Protein AF-A0ABD0NFK2-F1 (afdb_monomer)

Structure (mmCIF, N/CA/C/O backbone):
data_AF-A0ABD0NFK2-F1
#
_entry.id   AF-A0ABD0NFK2-F1
#
loop_
_atom_site.group_PDB
_atom_site.id
_atom_site.type_symbol
_atom_site.label_atom_id
_atom_site.label_alt_id
_atom_site.label_comp_id
_atom_site.label_asym_id
_atom_site.label_entity_id
_atom_site.label_seq_id
_atom_site.pdbx_PDB_ins_code
_atom_site.Cartn_x
_atom_site.Cartn_y
_atom_site.Cartn_z
_atom_site.occupancy
_atom_site.B_iso_or_equiv
_atom_site.auth_seq_id
_atom_site.auth_comp_id
_atom_site.auth_asym_id
_atom_site.auth_atom_id
_atom_site.pdbx_PDB_model_num
ATOM 1 N N . ASN A 1 1 ? 20.505 7.507 2.667 1.00 64.25 1 ASN A N 1
ATOM 2 C CA . ASN A 1 1 ? 19.573 8.450 2.020 1.00 64.25 1 ASN A CA 1
ATOM 3 C C . ASN A 1 1 ? 18.854 7.678 0.922 1.00 64.25 1 ASN A C 1
ATOM 5 O O . ASN A 1 1 ? 19.548 7.156 0.061 1.00 64.25 1 ASN A O 1
ATOM 9 N N . VAL A 1 2 ? 17.536 7.473 1.019 1.00 73.88 2 VAL A N 1
ATOM 10 C CA . VAL A 1 2 ? 16.762 6.696 0.027 1.00 73.88 2 VAL A CA 1
ATOM 11 C C . VAL A 1 2 ? 16.055 7.692 -0.894 1.00 73.88 2 VAL A C 1
ATOM 13 O O . VAL A 1 2 ? 15.397 8.593 -0.373 1.00 73.88 2 VAL A O 1
ATOM 16 N N . PRO A 1 3 ? 16.196 7.584 -2.226 1.00 85.69 3 PRO A N 1
ATOM 17 C CA . PRO A 1 3 ? 15.524 8.496 -3.142 1.00 85.69 3 PRO A CA 1
ATOM 18 C C . PRO A 1 3 ? 14.002 8.357 -3.037 1.00 85.69 3 PRO A C 1
ATOM 20 O O . PRO A 1 3 ? 13.469 7.262 -2.852 1.00 85.69 3 PRO A O 1
ATOM 23 N N . SER A 1 4 ? 13.298 9.481 -3.155 1.00 84.38 4 SER A N 1
ATOM 24 C CA . SER A 1 4 ? 11.838 9.505 -3.171 1.00 84.38 4 SER A CA 1
ATOM 25 C C . SER A 1 4 ? 11.294 8.978 -4.496 1.00 84.38 4 SER A C 1
ATOM 27 O O . SER A 1 4 ? 11.868 9.225 -5.557 1.00 84.38 4 SER A O 1
ATOM 29 N N . LEU A 1 5 ? 10.145 8.311 -4.436 1.00 88.56 5 LEU A N 1
ATOM 30 C CA . LEU A 1 5 ? 9.425 7.868 -5.624 1.00 88.56 5 LEU A CA 1
ATOM 31 C C . LEU A 1 5 ? 8.847 9.052 -6.420 1.00 88.56 5 LEU A C 1
ATOM 33 O O . LEU A 1 5 ? 8.531 10.088 -5.829 1.00 88.56 5 LEU A O 1
ATOM 37 N N . PRO A 1 6 ? 8.672 8.896 -7.747 1.00 87.19 6 PRO A N 1
ATOM 38 C CA . PRO A 1 6 ? 8.143 9.953 -8.611 1.00 87.19 6 PRO A CA 1
ATOM 39 C C . PRO A 1 6 ? 6.661 10.254 -8.348 1.00 87.19 6 PRO A C 1
ATOM 41 O O . PRO A 1 6 ? 6.197 11.356 -8.630 1.00 87.19 6 PRO A O 1
ATOM 44 N N . SER A 1 7 ? 5.913 9.295 -7.795 1.00 90.12 7 SER A N 1
ATOM 45 C CA . SER A 1 7 ? 4.510 9.456 -7.427 1.00 90.12 7 SER A CA 1
ATOM 46 C C . SER A 1 7 ? 4.272 9.060 -5.974 1.00 90.12 7 SER A C 1
ATOM 48 O O . SER A 1 7 ? 5.011 8.265 -5.385 1.00 90.12 7 SER A O 1
ATOM 50 N N . LYS A 1 8 ? 3.194 9.593 -5.392 1.00 91.88 8 LYS A N 1
ATOM 51 C CA . LYS A 1 8 ? 2.718 9.121 -4.091 1.00 91.88 8 LYS A CA 1
ATOM 52 C C . LYS A 1 8 ? 2.202 7.680 -4.232 1.00 91.88 8 LYS A C 1
ATOM 54 O O . LYS A 1 8 ? 1.497 7.403 -5.205 1.00 91.88 8 LYS A O 1
ATOM 59 N N . PRO A 1 9 ? 2.530 6.777 -3.292 1.00 94.00 9 PRO A N 1
ATOM 60 C CA . PRO A 1 9 ? 1.930 5.453 -3.257 1.00 94.00 9 PRO A CA 1
ATOM 61 C C . PRO A 1 9 ? 0.430 5.553 -2.965 1.00 94.00 9 PRO A C 1
ATOM 63 O O . PRO A 1 9 ? -0.013 6.444 -2.238 1.00 94.00 9 PRO A O 1
ATOM 66 N N . VAL A 1 10 ? -0.338 4.616 -3.511 1.00 95.06 10 VAL A N 1
ATOM 67 C CA . VAL A 1 10 ? -1.778 4.485 -3.274 1.00 95.06 10 VAL A CA 1
ATOM 68 C C . VAL A 1 10 ? -2.006 3.287 -2.364 1.00 95.06 10 VAL A C 1
ATOM 70 O O . VAL A 1 10 ? -1.469 2.209 -2.616 1.00 95.06 10 VAL A O 1
ATOM 73 N N . VAL A 1 11 ? -2.796 3.479 -1.310 1.00 92.81 11 VAL A N 1
ATOM 74 C CA . VAL A 1 11 ? -3.174 2.413 -0.379 1.00 92.81 11 VAL A CA 1
ATOM 75 C C . VAL A 1 11 ? -4.638 2.0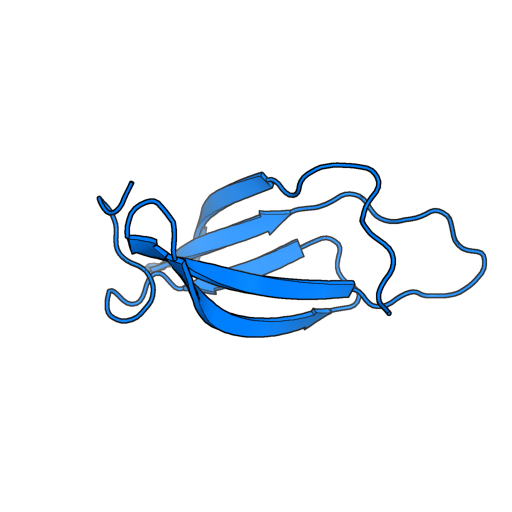57 -0.605 1.00 92.81 11 VAL A C 1
ATOM 77 O O . VAL A 1 11 ? -5.502 2.924 -0.493 1.00 92.81 11 VAL A O 1
ATOM 80 N N . THR A 1 12 ? -4.915 0.793 -0.916 1.00 94.00 12 THR A N 1
ATOM 81 C CA . THR A 1 12 ? -6.272 0.275 -1.136 1.00 94.00 12 THR A CA 1
ATOM 82 C C . THR A 1 12 ? -6.533 -0.953 -0.269 1.00 94.00 12 THR A C 1
ATOM 84 O O . THR A 1 12 ? -5.630 -1.777 -0.109 1.00 94.00 12 THR A O 1
ATOM 87 N N . PRO A 1 13 ? -7.747 -1.119 0.280 1.00 92.44 13 PRO A N 1
ATOM 88 C CA . PRO A 1 13 ? -8.148 -2.381 0.883 1.00 92.44 13 PRO A CA 1
ATOM 89 C C . PRO A 1 13 ? -8.427 -3.429 -0.209 1.00 92.44 13 PRO A C 1
ATOM 91 O O . PRO A 1 13 ? -9.070 -3.132 -1.213 1.00 92.44 13 PRO A O 1
ATOM 94 N N . GLU A 1 14 ? -7.967 -4.659 -0.005 1.00 94.88 14 GLU A N 1
ATOM 95 C CA . GLU A 1 14 ? -8.208 -5.823 -0.863 1.00 94.88 14 GLU A CA 1
ATOM 96 C C . GLU A 1 14 ? -8.660 -7.015 -0.007 1.00 94.88 14 GLU A C 1
ATOM 98 O O . GLU A 1 14 ? 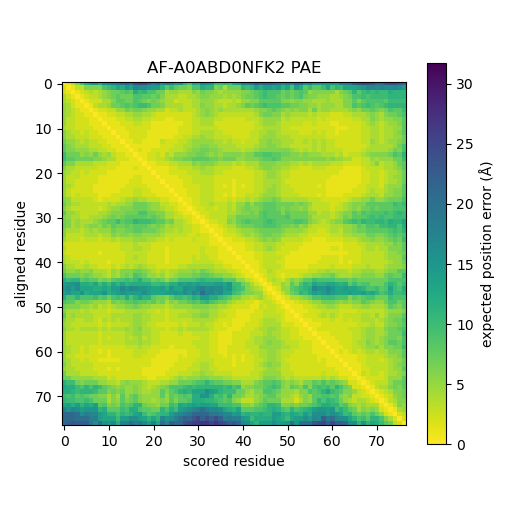-8.117 -7.253 1.071 1.00 94.88 14 GLU A O 1
ATOM 103 N N . LEU A 1 15 ? -9.647 -7.786 -0.473 1.00 93.88 15 LEU A N 1
ATOM 104 C CA . LEU A 1 15 ? -10.044 -9.038 0.176 1.00 93.88 15 LEU A CA 1
ATOM 105 C C . LEU A 1 15 ? -9.174 -10.180 -0.362 1.00 93.88 15 LEU A C 1
ATOM 107 O O . LEU A 1 15 ? -9.226 -10.489 -1.552 1.00 93.88 15 LEU A O 1
ATOM 111 N N . VAL A 1 16 ? -8.391 -10.815 0.509 1.00 94.06 16 VAL A N 1
ATOM 112 C CA . VAL A 1 16 ? -7.546 -11.968 0.170 1.00 94.06 16 VAL A CA 1
ATOM 113 C C . VAL A 1 16 ? -8.008 -13.158 1.000 1.00 94.06 16 VAL A C 1
ATOM 115 O O . VAL A 1 16 ? -7.809 -13.209 2.214 1.00 94.06 16 VAL A O 1
ATOM 118 N N . GLY A 1 17 ? -8.670 -14.112 0.344 1.00 93.62 17 GLY A N 1
ATOM 119 C CA . GLY A 1 17 ? -9.357 -15.197 1.040 1.00 93.62 17 GLY A CA 1
ATOM 120 C C . GLY A 1 17 ? -10.460 -14.643 1.944 1.00 93.62 17 GLY A C 1
ATOM 121 O O . GLY A 1 17 ? -11.389 -13.999 1.463 1.00 93.62 17 GLY A O 1
ATOM 122 N N . SER A 1 18 ? -10.346 -14.886 3.249 1.00 92.06 18 SER A N 1
ATOM 123 C CA . SER A 1 18 ? -11.278 -14.400 4.275 1.00 92.06 18 SER A CA 1
ATOM 124 C C . SER A 1 18 ? -10.806 -13.143 5.013 1.00 92.06 18 SER A C 1
ATOM 126 O O . SER A 1 18 ? -11.509 -12.684 5.911 1.00 92.06 18 SER A O 1
ATOM 128 N N . SER A 1 19 ? -9.638 -12.595 4.668 1.00 91.44 19 SER A N 1
ATOM 129 C CA . SER A 1 19 ? -9.012 -11.488 5.400 1.00 91.44 19 SER A CA 1
ATOM 130 C C . SER A 1 19 ? -8.877 -10.238 4.536 1.00 91.44 19 SER A C 1
ATOM 132 O O . SER A 1 19 ? -8.493 -10.298 3.363 1.00 91.44 19 SER A O 1
ATOM 134 N N . VAL A 1 20 ? -9.143 -9.073 5.129 1.00 92.00 20 VAL A N 1
ATOM 135 C CA . VAL A 1 20 ? -8.906 -7.780 4.477 1.00 92.00 20 VAL A CA 1
ATOM 136 C C . VAL A 1 20 ? -7.438 -7.413 4.617 1.00 92.00 20 VAL A C 1
ATOM 138 O O . VAL A 1 20 ? -6.866 -7.484 5.699 1.00 92.00 20 VAL A O 1
ATOM 141 N N . HIS A 1 21 ? -6.834 -6.990 3.519 1.00 93.62 21 HIS A N 1
ATOM 142 C CA . HIS A 1 21 ? -5.454 -6.555 3.454 1.00 93.62 21 HIS A CA 1
ATOM 143 C C . HIS A 1 21 ? -5.374 -5.125 2.940 1.00 93.62 21 HIS A C 1
ATOM 145 O O . HIS A 1 21 ? -6.112 -4.730 2.046 1.00 93.62 21 HIS A O 1
ATOM 151 N N . LEU A 1 22 ? -4.442 -4.345 3.468 1.00 93.25 22 LEU A N 1
ATOM 152 C CA . LEU A 1 22 ? -4.028 -3.093 2.861 1.00 93.25 22 LEU A CA 1
ATOM 153 C C . LEU A 1 22 ? -2.934 -3.379 1.847 1.00 93.25 22 LEU A C 1
ATOM 155 O O . LEU A 1 22 ? -1.881 -3.912 2.196 1.00 93.25 22 LEU A O 1
ATOM 159 N N . ARG A 1 23 ? -3.154 -2.970 0.600 1.00 95.50 23 ARG A N 1
ATOM 160 C CA . ARG A 1 23 ? -2.138 -2.987 -0.445 1.00 95.50 23 ARG A CA 1
ATOM 161 C C . ARG A 1 23 ? -1.634 -1.580 -0.703 1.00 95.50 23 ARG A C 1
ATOM 163 O O . ARG A 1 23 ? -2.393 -0.704 -1.097 1.00 95.50 23 ARG A O 1
ATOM 170 N N . CYS A 1 24 ? -0.335 -1.388 -0.530 1.00 95.44 24 CYS A N 1
ATOM 171 C CA . CYS A 1 24 ? 0.377 -0.191 -0.949 1.00 95.44 24 CYS A CA 1
ATOM 172 C C . CYS A 1 24 ? 0.954 -0.443 -2.340 1.00 95.44 24 CYS A C 1
ATOM 174 O O . CYS A 1 24 ? 1.812 -1.310 -2.485 1.00 95.44 24 CYS A O 1
ATOM 176 N N . SER A 1 25 ? 0.486 0.292 -3.346 1.00 96.69 25 SER A N 1
ATOM 177 C CA . SER A 1 25 ? 0.950 0.202 -4.734 1.00 96.69 25 SER A CA 1
ATOM 178 C C . SER A 1 25 ? 1.671 1.482 -5.143 1.00 96.69 25 SER A C 1
ATOM 180 O O . SER A 1 25 ? 1.259 2.584 -4.778 1.00 96.69 25 SER A O 1
ATOM 182 N N . PHE A 1 26 ? 2.746 1.350 -5.913 1.00 94.88 26 PHE A N 1
ATOM 183 C CA . PHE A 1 26 ? 3.569 2.477 -6.345 1.00 94.88 26 PHE A CA 1
ATOM 184 C C . PHE A 1 26 ? 4.189 2.230 -7.718 1.00 94.88 26 PHE A C 1
ATOM 186 O O . PHE A 1 26 ? 4.334 1.094 -8.160 1.00 94.88 26 PHE A O 1
ATOM 193 N N . THR A 1 27 ? 4.570 3.303 -8.407 1.00 92.94 27 THR A N 1
ATOM 194 C CA . THR A 1 27 ? 5.253 3.199 -9.698 1.00 92.94 27 THR A CA 1
ATOM 195 C C . THR A 1 27 ? 6.746 2.998 -9.492 1.00 92.94 27 THR A C 1
ATOM 197 O O . THR A 1 27 ? 7.356 3.667 -8.655 1.00 92.94 27 THR A O 1
ATOM 200 N N . GLY A 1 28 ? 7.338 2.109 -10.284 1.00 89.75 28 GLY A N 1
ATOM 201 C CA . GLY A 1 28 ? 8.778 1.906 -10.268 1.00 89.75 28 GLY A CA 1
ATOM 202 C C . GLY A 1 28 ? 9.555 3.104 -10.808 1.00 89.75 28 GLY A C 1
ATOM 203 O O . GLY A 1 28 ? 8.998 4.003 -11.439 1.00 89.75 28 GLY A O 1
ATOM 204 N N . VAL A 1 29 ? 10.862 3.091 -10.570 1.00 89.75 29 VAL A N 1
ATOM 205 C CA . VAL A 1 29 ? 11.796 4.045 -11.177 1.00 89.75 29 VAL A CA 1
ATOM 206 C C . VAL A 1 29 ? 12.433 3.430 -12.419 1.00 89.75 29 VAL A C 1
ATOM 208 O O . VAL A 1 29 ? 12.680 2.226 -12.463 1.00 89.75 29 VAL A O 1
ATOM 211 N N . ALA A 1 30 ? 12.706 4.253 -13.431 1.00 88.62 30 ALA A N 1
ATOM 212 C CA . ALA A 1 30 ? 13.475 3.811 -14.586 1.00 88.62 30 ALA A CA 1
ATOM 213 C C . ALA A 1 30 ? 14.928 3.559 -14.157 1.00 88.62 30 ALA A C 1
ATOM 215 O O . ALA A 1 30 ? 15.627 4.483 -13.738 1.00 88.62 30 ALA A O 1
ATOM 216 N N . SER A 1 31 ? 15.380 2.311 -14.248 1.00 88.38 31 SER A N 1
ATOM 217 C CA . SER A 1 31 ? 16.741 1.911 -13.898 1.00 88.38 31 SER A CA 1
ATOM 218 C C . SER A 1 31 ? 17.265 0.856 -14.868 1.00 88.38 31 SER A C 1
ATOM 220 O O . SER A 1 31 ? 16.527 -0.007 -15.334 1.00 88.38 31 SER A O 1
ATOM 222 N N . MET A 1 32 ? 18.568 0.906 -15.153 1.00 91.75 32 MET A N 1
ATOM 223 C CA . MET A 1 32 ? 19.249 -0.133 -15.941 1.00 91.75 32 MET A CA 1
ATOM 224 C C . MET A 1 32 ? 19.448 -1.438 -15.156 1.00 91.75 32 MET A C 1
ATOM 226 O O . MET A 1 32 ? 19.724 -2.477 -15.746 1.00 91.75 32 MET A O 1
ATOM 230 N N . TRP A 1 33 ? 19.315 -1.383 -13.831 1.00 90.31 33 TRP A N 1
ATOM 231 C CA . TRP A 1 33 ? 19.543 -2.498 -12.916 1.00 90.31 33 TRP A CA 1
ATOM 232 C C . TRP A 1 33 ? 18.280 -2.801 -12.108 1.00 90.31 33 TRP A C 1
ATOM 234 O O . TRP A 1 33 ? 17.499 -1.875 -11.863 1.00 90.31 33 TRP A O 1
ATOM 244 N N . PRO A 1 34 ? 18.079 -4.050 -11.648 1.00 88.00 34 PRO A N 1
ATOM 245 C CA . PRO A 1 34 ? 17.016 -4.367 -10.704 1.00 88.00 34 PRO A CA 1
ATOM 246 C C . PRO A 1 34 ? 17.121 -3.488 -9.458 1.00 88.00 34 PRO A C 1
ATOM 248 O O . PRO A 1 34 ? 18.189 -3.361 -8.861 1.00 88.00 34 PRO A O 1
ATOM 251 N N . VAL A 1 35 ? 16.001 -2.892 -9.062 1.00 92.19 35 VAL A N 1
ATOM 252 C CA . VAL A 1 35 ? 15.910 -2.040 -7.874 1.00 92.19 35 VAL A CA 1
ATOM 253 C C . VAL A 1 35 ? 14.989 -2.669 -6.838 1.00 92.19 35 VAL A C 1
ATOM 255 O O . VAL A 1 35 ? 13.971 -3.279 -7.167 1.00 92.19 35 VAL A O 1
ATOM 258 N N . GLY A 1 36 ? 15.374 -2.520 -5.574 1.00 93.88 36 GLY A N 1
ATOM 259 C CA . GLY A 1 36 ? 14.527 -2.824 -4.430 1.00 93.88 36 GLY A CA 1
ATOM 260 C C . GLY A 1 36 ? 13.829 -1.566 -3.926 1.00 93.88 36 GLY A C 1
ATOM 261 O O . GLY A 1 36 ? 14.345 -0.456 -4.051 1.00 93.88 36 GLY A O 1
ATOM 262 N N . TYR A 1 37 ? 12.669 -1.759 -3.320 1.00 94.00 37 TYR A N 1
ATOM 263 C CA . TYR A 1 37 ? 11.847 -0.717 -2.731 1.00 94.00 37 TYR A CA 1
ATOM 264 C C . TYR A 1 37 ? 11.703 -0.966 -1.239 1.00 94.00 37 TYR A C 1
ATOM 266 O O . TYR A 1 37 ? 11.576 -2.110 -0.797 1.00 94.00 37 TYR A O 1
ATOM 274 N N . GLN A 1 38 ? 11.701 0.119 -0.472 1.00 94.88 38 GLN A N 1
ATOM 275 C CA . GLN A 1 38 ? 11.405 0.092 0.951 1.00 94.88 38 GLN A CA 1
ATOM 276 C C . GLN A 1 38 ? 10.016 0.685 1.174 1.00 94.88 38 GLN A C 1
ATOM 278 O O . GLN A 1 38 ? 9.767 1.834 0.808 1.00 94.88 38 GLN A O 1
ATOM 283 N N . VAL A 1 39 ? 9.124 -0.088 1.790 1.00 94.44 39 VAL A N 1
ATOM 284 C CA . VAL A 1 39 ? 7.767 0.353 2.131 1.00 94.44 39 VAL A CA 1
ATOM 285 C C . VAL A 1 39 ? 7.662 0.448 3.643 1.00 94.44 39 VAL A C 1
ATOM 287 O O . VAL A 1 39 ? 7.921 -0.524 4.346 1.00 94.44 39 VAL A O 1
ATOM 290 N N . VAL A 1 40 ? 7.296 1.626 4.145 1.00 93.31 40 VAL A N 1
ATOM 291 C CA . VAL A 1 40 ? 7.066 1.855 5.575 1.00 93.31 40 VAL A CA 1
ATOM 292 C C . VAL A 1 40 ? 5.574 2.023 5.803 1.00 93.31 40 VAL A C 1
ATOM 294 O O . VAL A 1 40 ? 4.958 2.952 5.279 1.00 93.31 40 VAL A O 1
ATOM 297 N N . TRP A 1 41 ? 5.008 1.131 6.605 1.00 92.62 41 TRP A N 1
ATOM 298 C CA . TRP A 1 41 ? 3.651 1.243 7.106 1.00 92.62 41 TRP A CA 1
ATOM 299 C C . TRP A 1 41 ? 3.673 1.983 8.433 1.00 92.62 41 TRP A C 1
ATOM 301 O O . TRP A 1 41 ? 4.385 1.600 9.364 1.00 92.62 41 TRP A O 1
ATOM 311 N N . ALA A 1 42 ? 2.884 3.044 8.521 1.00 89.62 42 ALA A N 1
ATOM 312 C CA . ALA A 1 42 ? 2.759 3.847 9.722 1.00 89.62 42 ALA A CA 1
ATOM 313 C C . ALA A 1 42 ? 1.299 4.234 9.935 1.00 89.62 42 ALA A C 1
ATOM 315 O O . ALA A 1 42 ? 0.570 4.452 8.966 1.00 89.62 42 ALA A O 1
ATOM 316 N N . ARG A 1 43 ? 0.903 4.374 11.199 1.00 84.81 43 ARG A N 1
ATOM 317 C CA . ARG A 1 43 ? -0.380 4.977 11.580 1.00 84.81 43 ARG A CA 1
ATOM 318 C C . ARG A 1 43 ? -0.170 6.370 12.141 1.00 84.81 43 ARG A C 1
ATOM 320 O O . ARG A 1 43 ? 0.889 6.663 12.700 1.00 84.81 43 ARG A O 1
ATOM 327 N N . TYR A 1 44 ? -1.187 7.210 12.037 1.00 82.12 44 TYR A N 1
ATOM 328 C CA . TYR A 1 44 ? -1.232 8.450 12.798 1.00 82.12 44 TYR A CA 1
ATOM 329 C C . TYR A 1 44 ? -1.614 8.125 14.245 1.00 82.12 44 TYR A C 1
ATOM 331 O O . TYR A 1 44 ? -2.650 7.526 14.498 1.00 82.12 44 TYR A O 1
ATOM 339 N N . SER A 1 45 ? -0.755 8.483 15.197 1.00 76.50 45 SER A N 1
ATOM 340 C CA . SER A 1 45 ? -1.085 8.435 16.630 1.00 76.50 45 SER A CA 1
ATOM 341 C C . SER A 1 45 ? -1.736 9.737 17.108 1.00 76.50 45 SER A C 1
ATOM 343 O O . SER A 1 45 ? -2.340 9.768 18.175 1.00 76.50 45 SER A O 1
ATOM 345 N N . SER A 1 46 ? -1.566 10.815 16.345 1.00 77.19 46 SER A N 1
ATOM 346 C CA . SER A 1 46 ? -2.202 12.127 16.4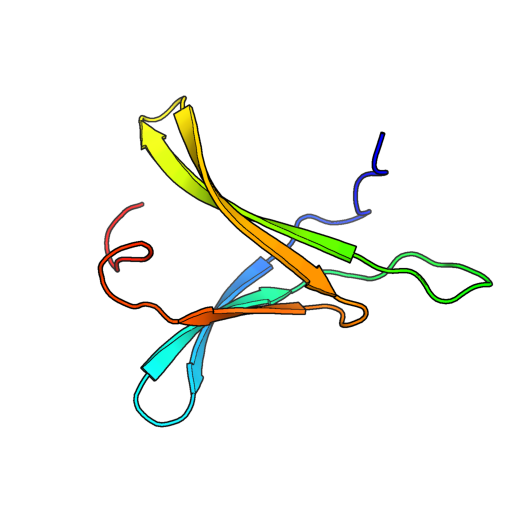76 1.00 77.19 46 SER A CA 1
ATOM 347 C C . SER A 1 46 ? -2.091 12.837 15.119 1.00 77.19 46 SER A C 1
ATOM 349 O O . SER A 1 46 ? -1.379 12.350 14.235 1.00 77.19 46 SER A O 1
ATOM 351 N N . ASN A 1 47 ? -2.713 14.009 14.942 1.00 74.62 47 ASN A N 1
ATOM 352 C CA . ASN A 1 47 ? -2.650 14.760 13.674 1.00 74.62 47 ASN A CA 1
ATOM 353 C C . ASN A 1 47 ? -1.221 15.062 13.186 1.00 74.62 47 ASN A C 1
ATOM 355 O O . ASN A 1 47 ? -1.016 15.322 12.002 1.00 74.62 47 ASN A O 1
ATOM 359 N N . THR A 1 48 ? -0.233 15.052 14.080 1.00 77.44 48 THR A N 1
ATOM 360 C CA . THR A 1 48 ? 1.148 15.434 13.766 1.00 77.44 48 THR A CA 1
ATOM 361 C C . THR A 1 48 ? 2.146 14.290 13.902 1.00 77.44 48 THR A C 1
ATOM 363 O O . THR A 1 48 ? 3.260 14.409 13.392 1.00 77.44 48 THR A O 1
ATOM 366 N N . MET A 1 49 ? 1.775 13.173 14.539 1.00 83.62 49 MET A N 1
ATOM 367 C CA . MET A 1 49 ? 2.708 12.092 14.852 1.00 83.62 49 MET A CA 1
ATOM 368 C C . MET A 1 49 ? 2.361 10.805 14.109 1.00 83.62 49 MET A C 1
ATOM 370 O O . MET A 1 49 ? 1.308 10.208 14.329 1.00 83.62 49 MET A O 1
ATOM 374 N N . LYS A 1 50 ? 3.292 10.343 13.269 1.00 86.44 50 LYS A N 1
ATOM 375 C CA . LYS A 1 50 ? 3.252 9.012 12.657 1.00 86.44 50 LYS A CA 1
ATOM 376 C C . LYS A 1 50 ? 4.081 8.036 13.477 1.00 86.44 50 LYS A C 1
ATOM 378 O O . LYS A 1 50 ? 5.216 8.3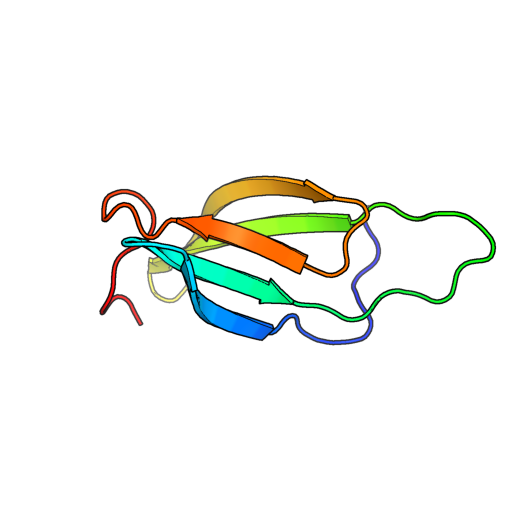40 13.828 1.00 86.44 50 LYS A O 1
ATOM 383 N N . VAL A 1 51 ? 3.528 6.858 13.726 1.00 88.88 51 VAL A N 1
ATOM 384 C CA . VAL A 1 51 ? 4.216 5.749 14.387 1.00 88.88 51 VAL A CA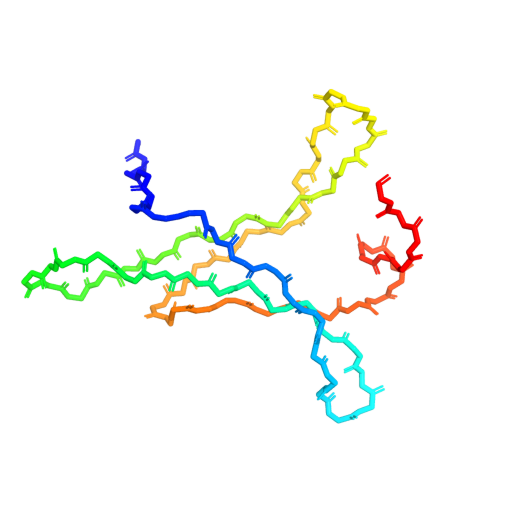 1
ATOM 385 C C . VAL A 1 51 ? 4.429 4.652 13.358 1.00 88.88 51 VAL A C 1
ATOM 387 O O . VAL A 1 51 ? 3.462 4.151 12.783 1.00 88.88 51 VAL A O 1
ATOM 390 N N . GLU A 1 52 ? 5.693 4.313 13.106 1.00 92.00 52 GLU A N 1
ATOM 391 C CA . GLU A 1 52 ? 6.065 3.184 12.255 1.00 92.00 52 GLU A CA 1
ATOM 392 C C . GLU A 1 52 ? 5.585 1.876 12.890 1.00 92.00 52 GLU A C 1
ATOM 394 O O . GLU A 1 52 ? 5.812 1.622 14.070 1.00 92.00 52 GLU A O 1
ATOM 399 N N . ILE A 1 53 ? 4.904 1.063 12.090 1.00 90.25 53 ILE A N 1
ATOM 400 C CA . ILE A 1 53 ? 4.365 -0.240 12.480 1.00 90.25 53 ILE A CA 1
ATOM 401 C C . ILE A 1 53 ? 5.227 -1.349 11.883 1.00 90.25 53 ILE A C 1
ATOM 403 O O . ILE A 1 53 ? 5.565 -2.323 12.551 1.00 90.25 53 ILE A O 1
ATOM 407 N N . ARG A 1 54 ? 5.546 -1.220 10.593 1.00 92.31 54 ARG A N 1
ATOM 408 C CA . ARG A 1 54 ? 6.258 -2.236 9.820 1.00 92.31 54 ARG A CA 1
ATOM 409 C C . ARG A 1 54 ? 7.072 -1.579 8.716 1.00 92.31 54 ARG A C 1
ATOM 411 O O . ARG A 1 54 ? 6.662 -0.570 8.141 1.00 92.31 54 ARG A O 1
ATOM 418 N N . ARG A 1 55 ? 8.196 -2.205 8.381 1.00 94.50 55 ARG A N 1
ATOM 419 C CA . ARG A 1 55 ? 9.049 -1.839 7.257 1.00 94.50 55 ARG A CA 1
ATOM 420 C C . ARG A 1 55 ? 9.377 -3.076 6.443 1.00 94.50 55 ARG A C 1
ATOM 422 O O . ARG A 1 55 ? 9.985 -4.006 6.962 1.00 94.50 55 ARG A O 1
ATOM 429 N N . ASP A 1 56 ? 9.012 -3.037 5.172 1.00 93.56 56 ASP A N 1
ATOM 430 C CA . ASP A 1 56 ? 9.236 -4.123 4.227 1.00 93.56 56 ASP A CA 1
ATOM 431 C C . ASP A 1 56 ? 10.264 -3.711 3.177 1.00 93.56 56 ASP A C 1
ATOM 433 O O . ASP A 1 56 ? 10.338 -2.543 2.775 1.00 93.56 56 ASP A O 1
ATOM 437 N N . THR A 1 57 ? 11.018 -4.689 2.684 1.00 94.12 57 THR A N 1
ATOM 438 C CA . THR A 1 57 ? 11.817 -4.570 1.464 1.00 94.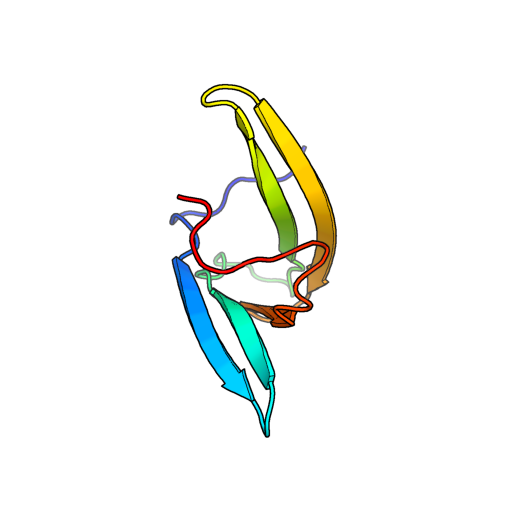12 57 THR A CA 1
ATOM 439 C C . THR A 1 57 ? 11.245 -5.498 0.400 1.00 94.12 57 THR A C 1
ATOM 441 O O . THR A 1 57 ? 10.935 -6.659 0.660 1.00 94.12 57 THR A O 1
ATOM 444 N N . THR A 1 58 ? 11.049 -4.983 -0.810 1.00 94.56 58 THR A N 1
ATOM 445 C CA . THR A 1 58 ? 10.407 -5.732 -1.897 1.00 94.56 58 THR A CA 1
ATOM 446 C C . THR A 1 58 ? 10.962 -5.315 -3.251 1.00 94.56 58 THR A C 1
ATOM 448 O O . THR A 1 58 ? 11.291 -4.154 -3.466 1.00 94.56 58 THR A O 1
ATOM 451 N N . THR A 1 59 ? 11.061 -6.251 -4.192 1.00 93.88 59 THR A N 1
ATOM 452 C CA . THR A 1 59 ? 11.317 -5.950 -5.613 1.00 93.88 59 THR A CA 1
ATOM 453 C C . THR A 1 59 ? 10.020 -5.779 -6.405 1.00 93.88 59 THR A C 1
ATOM 455 O O . THR A 1 59 ? 10.044 -5.405 -7.575 1.00 93.88 59 THR A O 1
ATOM 458 N N . ARG A 1 60 ? 8.869 -6.050 -5.777 1.00 94.94 60 ARG A N 1
ATOM 459 C CA . ARG A 1 60 ? 7.547 -5.851 -6.374 1.00 94.94 60 ARG A CA 1
ATOM 460 C C . ARG A 1 60 ? 7.146 -4.384 -6.271 1.00 94.94 60 ARG A C 1
ATOM 462 O O . ARG A 1 60 ? 7.543 -3.679 -5.351 1.00 94.94 60 ARG A O 1
ATOM 469 N N . LEU A 1 61 ? 6.264 -3.960 -7.170 1.00 95.44 61 LEU A N 1
ATOM 470 C CA . LEU A 1 61 ? 5.673 -2.615 -7.176 1.00 95.44 61 LEU A CA 1
ATOM 471 C C . LEU A 1 61 ? 4.496 -2.461 -6.196 1.00 95.44 61 LEU A C 1
ATOM 473 O O . LEU A 1 61 ? 3.628 -1.603 -6.360 1.00 95.44 61 LEU A O 1
ATOM 477 N N . TYR A 1 62 ? 4.438 -3.343 -5.198 1.00 95.81 62 TYR A N 1
ATOM 478 C CA . TYR A 1 62 ? 3.474 -3.286 -4.115 1.00 95.81 62 TYR A CA 1
ATOM 479 C C . TYR A 1 62 ? 4.004 -3.982 -2.852 1.00 95.81 62 TYR A C 1
ATOM 481 O O . TYR A 1 62 ? 4.849 -4.879 -2.932 1.00 95.81 62 TYR A O 1
ATOM 489 N N . SER A 1 63 ? 3.459 -3.596 -1.698 1.00 96.12 63 SER A N 1
ATOM 490 C CA . SER A 1 63 ? 3.516 -4.357 -0.440 1.00 96.12 63 SER A CA 1
ATOM 491 C C . SER A 1 63 ? 2.101 -4.542 0.104 1.00 96.12 63 SER A C 1
ATOM 493 O O . SER A 1 63 ? 1.201 -3.769 -0.234 1.00 96.12 63 SER A O 1
ATOM 495 N N . MET A 1 64 ? 1.894 -5.571 0.920 1.00 94.62 64 MET A N 1
ATOM 496 C CA . MET A 1 64 ? 0.589 -5.922 1.461 1.00 94.62 64 MET A CA 1
ATOM 497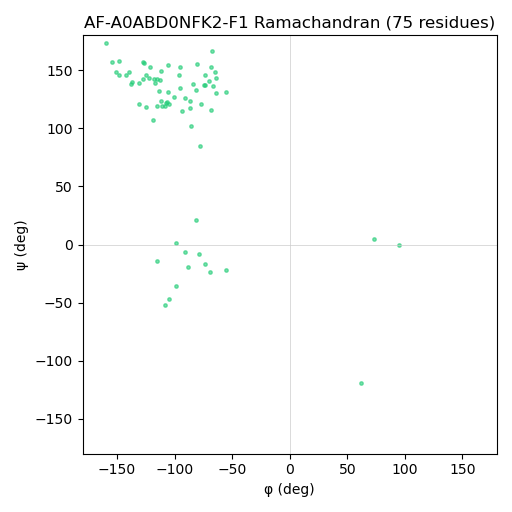 C C . MET A 1 64 ? 0.692 -6.282 2.946 1.00 94.62 64 MET A C 1
ATOM 499 O O . MET A 1 64 ? 1.636 -6.956 3.358 1.00 94.62 64 MET A O 1
ATOM 503 N N . VAL A 1 65 ? -0.279 -5.841 3.743 1.00 92.81 65 VAL A N 1
ATOM 504 C CA . VAL A 1 65 ? -0.378 -6.164 5.170 1.00 92.81 65 VAL A CA 1
ATOM 505 C C . VAL A 1 65 ? -1.820 -6.480 5.544 1.00 92.81 65 VAL A C 1
ATOM 507 O O . VAL A 1 65 ? -2.739 -5.817 5.074 1.00 92.81 65 VAL A O 1
ATOM 510 N N . GLU A 1 66 ? -2.028 -7.509 6.357 1.00 91.88 66 GLU A N 1
ATOM 511 C CA . GLU A 1 66 ? -3.357 -7.885 6.841 1.00 91.88 66 GLU A CA 1
ATOM 512 C C . GLU A 1 66 ? -3.893 -6.848 7.839 1.00 91.88 66 GLU A C 1
ATOM 514 O O . GLU A 1 66 ? -3.154 -6.327 8.679 1.00 91.88 66 GLU A O 1
ATOM 519 N N . MET A 1 67 ? -5.191 -6.550 7.756 1.00 89.94 67 MET A N 1
ATOM 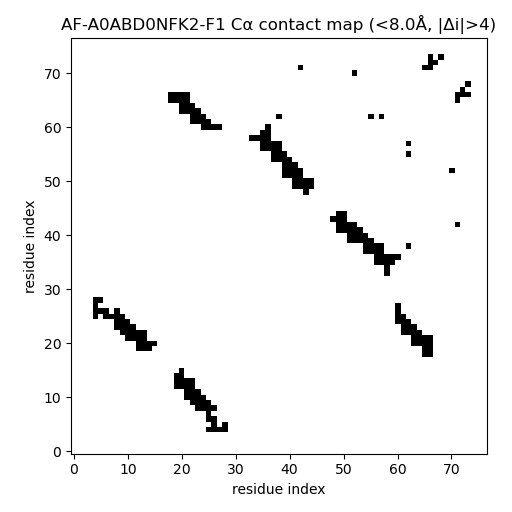520 C CA . MET A 1 67 ? -5.909 -5.798 8.781 1.00 89.94 67 MET A CA 1
ATOM 521 C C . MET A 1 67 ? -6.231 -6.715 9.962 1.00 89.94 67 MET A C 1
ATOM 523 O O . MET A 1 67 ? -7.318 -7.276 10.058 1.00 89.94 67 MET A O 1
ATOM 527 N N . ASP A 1 68 ? -5.263 -6.857 10.863 1.00 84.25 68 ASP A N 1
ATOM 528 C CA . ASP A 1 68 ? -5.327 -7.750 12.026 1.00 84.25 68 ASP A CA 1
ATOM 529 C C . ASP A 1 68 ? -6.157 -7.205 13.206 1.00 84.25 68 ASP A C 1
ATOM 531 O O . ASP A 1 68 ? -6.380 -7.905 14.192 1.00 84.25 68 ASP A O 1
ATOM 535 N N . GLY A 1 69 ? -6.596 -5.944 13.151 1.00 77.69 69 GLY A N 1
ATOM 536 C CA . GLY A 1 69 ? -7.317 -5.304 14.249 1.00 77.69 69 GLY A CA 1
ATOM 537 C C . GLY A 1 69 ? -6.442 -4.946 15.458 1.00 77.69 69 GLY A C 1
ATOM 538 O O . GLY A 1 69 ? -6.962 -4.442 16.454 1.00 77.69 69 GLY A O 1
ATOM 539 N N . LEU A 1 70 ? -5.122 -5.139 15.403 1.00 78.81 70 LEU A N 1
ATOM 540 C CA . LEU A 1 70 ? -4.172 -4.713 16.438 1.00 78.81 70 LEU A CA 1
ATOM 541 C C . LEU A 1 70 ? -3.333 -3.534 15.947 1.00 78.81 70 LEU A C 1
ATOM 543 O O . LEU A 1 70 ? -3.269 -2.496 16.608 1.00 78.81 70 LEU A O 1
ATOM 547 N N . HIS A 1 71 ? -2.731 -3.694 14.775 1.00 78.06 71 HIS A N 1
ATOM 548 C CA . HIS A 1 71 ? -1.864 -2.705 14.153 1.00 78.06 71 HIS A CA 1
ATOM 549 C C . HIS A 1 71 ? -2.594 -1.890 13.087 1.00 78.06 71 HIS A C 1
ATOM 551 O O . HIS A 1 71 ? -2.347 -0.691 12.965 1.00 78.06 71 HIS A O 1
ATOM 557 N N . PHE A 1 72 ? -3.512 -2.527 12.355 1.00 77.19 72 PHE A N 1
ATOM 558 C CA . PHE A 1 72 ? -4.311 -1.894 11.306 1.00 77.19 72 PHE A CA 1
ATOM 559 C C . PHE A 1 72 ? -5.799 -2.117 11.584 1.00 77.19 72 PHE A C 1
ATOM 561 O O . PHE A 1 72 ? -6.265 -3.257 11.635 1.00 77.19 72 PHE A O 1
ATOM 568 N N . ARG A 1 73 ? -6.544 -1.024 11.787 1.00 73.88 73 ARG A N 1
ATOM 569 C CA . ARG A 1 73 ? -7.969 -1.027 12.153 1.00 73.88 73 ARG A CA 1
ATOM 570 C C . ARG A 1 73 ? -8.789 -0.196 11.170 1.00 73.88 73 ARG A C 1
ATOM 572 O O . ARG A 1 73 ? -8.327 0.828 10.677 1.00 73.88 73 ARG A O 1
ATOM 579 N N . LEU A 1 74 ? -10.024 -0.624 10.911 1.00 65.31 74 LEU A N 1
ATOM 580 C CA . LEU A 1 74 ? -11.007 0.166 10.165 1.00 65.31 74 LEU A CA 1
ATOM 581 C C . LEU A 1 74 ? -11.542 1.306 11.047 1.00 65.31 74 LEU A C 1
ATOM 583 O O . LEU A 1 74 ? -11.860 1.078 12.212 1.00 65.31 74 LEU A O 1
ATOM 587 N N . GLY A 1 75 ? -11.678 2.510 10.484 1.00 63.47 75 GLY A N 1
ATOM 588 C CA . GLY A 1 75 ? -12.276 3.669 11.166 1.00 63.47 75 GLY A CA 1
ATOM 589 C C . GLY A 1 75 ? -11.295 4.621 11.862 1.00 63.47 75 GLY A C 1
ATOM 590 O O . GLY A 1 75 ? -11.734 5.630 12.401 1.00 63.47 75 GLY A O 1
ATOM 591 N N . GLU A 1 76 ? -9.987 4.351 11.822 1.00 61.56 76 GLU A N 1
ATOM 592 C CA . GLU A 1 76 ? -8.958 5.350 12.141 1.00 61.56 76 GLU A CA 1
ATOM 593 C C . GLU A 1 76 ? -8.657 6.157 10.860 1.00 61.56 76 GLU A C 1
ATOM 595 O O . GLU A 1 76 ? -7.998 5.650 9.951 1.00 61.56 76 GLU A O 1
ATOM 600 N N . THR A 1 77 ? -9.196 7.378 10.748 1.00 50.50 77 THR A N 1
ATOM 601 C CA . THR A 1 77 ? -8.933 8.331 9.644 1.00 50.50 77 THR A CA 1
ATOM 602 C C . THR A 1 77 ? -8.210 9.568 10.136 1.00 50.50 77 THR A C 1
ATOM 604 O O . THR A 1 77 ? -8.718 10.154 11.119 1.00 50.50 77 THR A O 1
#

Radius of gyration: 13.77 Å; Cα contacts (8 Å, |Δi|>4): 114; chains: 1; bounding box: 32×31×33 Å

Mean predicted aligned error: 5.13 Å

Secondary structure (DSSP, 8-state):
-PPPPSS--EEEEEEETTEEEEEEE-PPPP-SS---EEEEEEEEEETTEEEEEEEEEESSSEEEEE--SSSS-TT--

Nearest PDB structures (foldseek):
  8xci-assembly1_J  TM=7.631E-01  e=5.385E-01  Escherichia phage Lambda
  8iyk-assembly1_J  TM=8.125E-01  e=6.432E-01  Escherichia phage Lambda
  4y5x-assembly2_I  TM=4.910E-01  e=1.033E+00  Homo sapiens
  4y5x-assembly1_L  TM=5.585E-01  e=1.760E+00  Homo sapiens
  7z0l-assembly1_B  TM=4.526E-01  e=1.389E+00  Mus musculus

Foldseek 3Di:
DDDDAPDDWDWDWDDDPNFIKIKTAGDDDDDPDQDKDKDWDWADPDPPDTDTDDIDIGSDRMDMDTCPVPHHDPPRD

Sequence (77 aa):
NVPSLPSKPVVTPELVGSSVHLRCSFTGVASMWPVGYQVVWARYSSNTMKVEIRRDTTTRLYSMVEMDGLHFRLGET

pLDDT: mean 87.78, std 9.34, range [50.5, 96.69]

Solvent-accessible surface area (backbone atoms only — not comparable to full-atom values): 5180 Å² total; per-residue (Å²): 138,80,85,8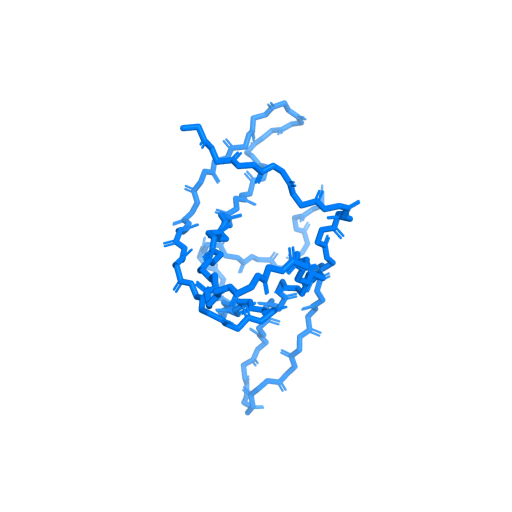0,67,94,60,83,65,47,76,45,83,43,79,56,90,94,43,50,23,42,34,41,37,46,76,81,77,95,63,99,58,96,64,78,42,79,49,75,44,61,46,72,82,46,102,85,41,74,44,82,77,48,75,48,78,35,74,57,58,50,51,76,45,68,54,74,66,80,89,37,60,90,89,79,129

Organism: Cirrhinus mrigala (NCBI:txid683832)

InterPro domains:
  IPR057885 VWDE-like, Ig-like domain [PF25776] (2-77)